Protein AF-A0A257PX79-F1 (afdb_monomer)

Mean predicted aligned error: 4.35 Å

Solvent-accessible surface area (backbone atoms only — not comparable to full-atom values): 4160 Å² total; per-residue (Å²): 128,83,83,87,74,80,91,85,87,80,92,72,59,69,68,61,49,52,54,50,48,51,56,25,54,76,70,79,41,53,60,69,59,54,51,53,49,54,53,50,54,52,51,25,67,72,63,75,46,87,81,62,94,86,62,50,75,69,58,63,74,72,113

Secondary structure (DSSP, 8-state):
-------------HHHHHHHHHHHHHTT--HHHHHHHHHHHHHHHHHSS---TT--HHHHHH-

Sequence (63 aa):
MEQRTSRLTVLIDPQKKAVFEHLCAREDQTPSQVVRRLIRDYIEAQLGHPWLPGETVEDALRR

Foldseek 3Di:
DPCLDDDDDDDDDPVVVVVLQVVQVVVVHGSVVVVVVVVQVVLCVVLVHHDDPPDDPVRSNPD

pLDDT: mean 91.96, std 10.77, range [43.38, 98.31]

Radius of gyration: 14.66 Å; Cα contacts (8 Å, |Δi|>4): 20; chains: 1; bounding box: 37×20×32 Å

Structure (mmCIF, N/CA/C/O backbone):
data_AF-A0A257PX79-F1
#
_entry.id   AF-A0A257PX79-F1
#
loop_
_atom_site.group_PDB
_atom_site.id
_atom_site.type_symbol
_atom_site.label_atom_id
_atom_site.label_alt_id
_atom_site.label_comp_id
_atom_site.label_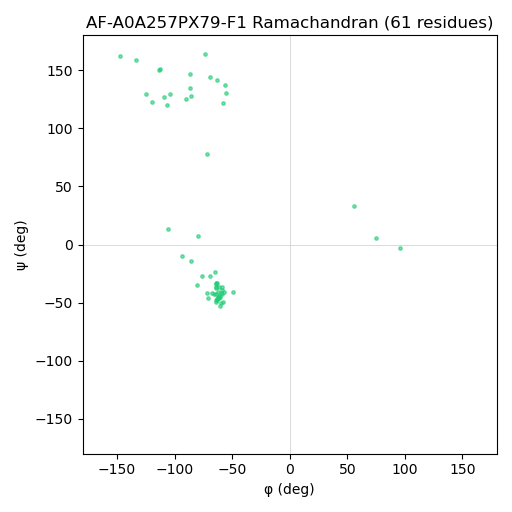asym_id
_atom_site.label_entity_id
_atom_site.label_seq_id
_atom_site.pdbx_PDB_ins_code
_atom_site.Cartn_x
_atom_site.Cartn_y
_atom_site.Cartn_z
_atom_site.occupancy
_atom_site.B_iso_or_equiv
_atom_site.auth_seq_id
_atom_site.auth_comp_id
_atom_site.auth_asym_id
_atom_site.auth_atom_id
_atom_site.pdbx_PDB_model_num
ATOM 1 N N . MET A 1 1 ? 22.791 9.135 6.595 1.00 43.38 1 MET A N 1
ATOM 2 C CA . MET A 1 1 ? 21.954 8.010 6.132 1.00 43.38 1 MET A CA 1
ATOM 3 C C . MET A 1 1 ? 21.178 8.512 4.937 1.00 43.38 1 MET A C 1
ATOM 5 O O . MET A 1 1 ? 20.455 9.489 5.071 1.00 43.38 1 MET A O 1
ATOM 9 N N . GLU A 1 2 ? 21.436 7.943 3.767 1.00 49.72 2 GLU A N 1
ATOM 10 C CA . GLU A 1 2 ? 20.738 8.287 2.527 1.00 49.72 2 GLU A CA 1
ATOM 11 C C . GLU A 1 2 ? 19.222 8.130 2.731 1.00 49.72 2 GLU A C 1
ATOM 13 O O . GLU A 1 2 ? 18.771 7.129 3.294 1.00 49.72 2 GLU A O 1
ATOM 18 N N . GLN A 1 3 ? 18.443 9.147 2.354 1.00 53.19 3 GLN A N 1
ATOM 19 C CA . GLN A 1 3 ? 16.986 9.179 2.511 1.00 53.19 3 GLN A CA 1
ATOM 20 C C . GLN A 1 3 ? 16.346 8.208 1.506 1.00 53.19 3 GLN A C 1
ATOM 22 O O . GLN A 1 3 ? 15.857 8.611 0.458 1.00 53.19 3 GLN A O 1
ATOM 27 N N . ARG A 1 4 ? 16.380 6.904 1.805 1.00 71.44 4 ARG A N 1
ATOM 28 C CA . ARG A 1 4 ? 15.818 5.829 0.958 1.00 71.44 4 ARG A CA 1
ATOM 29 C C . ARG A 1 4 ? 14.303 5.664 1.097 1.00 71.44 4 ARG A C 1
ATOM 31 O O . ARG A 1 4 ? 13.737 4.694 0.601 1.00 71.44 4 ARG A O 1
ATOM 38 N N . THR A 1 5 ? 13.642 6.563 1.820 1.00 79.12 5 THR A N 1
ATOM 39 C CA . THR A 1 5 ? 12.206 6.500 2.080 1.00 79.12 5 THR A CA 1
ATOM 40 C C . THR A 1 5 ? 11.516 7.741 1.532 1.00 79.12 5 THR A C 1
ATOM 42 O O 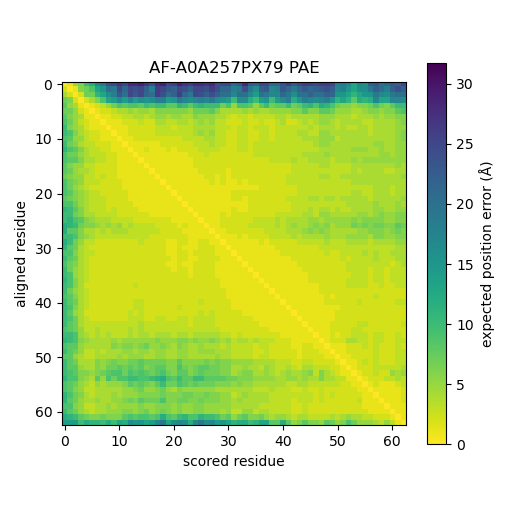. THR A 1 5 ? 11.817 8.872 1.904 1.00 79.12 5 THR A O 1
ATOM 45 N N . SER A 1 6 ? 10.547 7.518 0.649 1.00 87.69 6 SER A N 1
ATOM 46 C CA . SER A 1 6 ? 9.656 8.554 0.122 1.00 87.69 6 SER A CA 1
ATOM 47 C C . SER A 1 6 ? 8.230 8.316 0.622 1.00 87.69 6 SER A C 1
ATOM 49 O O . SER A 1 6 ? 7.838 7.182 0.907 1.00 87.69 6 SER A O 1
ATOM 51 N N . ARG A 1 7 ? 7.444 9.389 0.769 1.00 92.12 7 ARG A N 1
ATOM 52 C CA . ARG A 1 7 ? 6.048 9.309 1.225 1.00 92.12 7 ARG A CA 1
ATOM 53 C C . ARG A 1 7 ? 5.112 9.141 0.028 1.00 92.12 7 ARG A C 1
ATOM 55 O O . ARG A 1 7 ? 5.113 9.982 -0.862 1.00 92.12 7 ARG A O 1
ATOM 62 N N . LEU A 1 8 ? 4.281 8.101 0.061 1.00 92.44 8 LEU A N 1
ATOM 63 C CA . LEU A 1 8 ? 3.151 7.910 -0.849 1.00 92.44 8 LEU A CA 1
ATOM 64 C C . LEU A 1 8 ? 1.85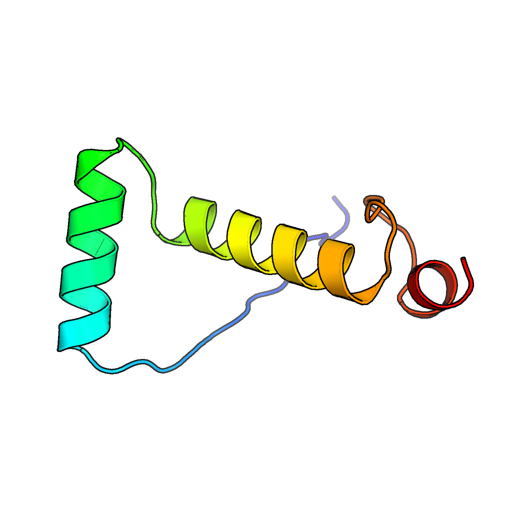1 8.168 -0.076 1.00 92.44 8 LEU A C 1
ATOM 66 O O . LEU A 1 8 ? 1.585 7.485 0.912 1.00 92.44 8 LEU A O 1
ATOM 70 N N . THR A 1 9 ? 1.057 9.147 -0.512 1.00 94.75 9 THR A N 1
ATOM 71 C CA . THR A 1 9 ? -0.264 9.449 0.063 1.00 94.75 9 THR A CA 1
ATOM 72 C C . THR A 1 9 ? -1.339 9.043 -0.935 1.00 94.75 9 THR A C 1
ATOM 74 O O . THR A 1 9 ? -1.306 9.481 -2.081 1.00 94.75 9 THR A O 1
ATOM 77 N N . VAL A 1 10 ? -2.302 8.234 -0.497 1.00 93.25 10 VAL A N 1
ATOM 78 C CA . VAL A 1 10 ? -3.423 7.775 -1.325 1.00 93.25 10 VAL A CA 1
ATOM 79 C C . VAL A 1 10 ? -4.724 8.124 -0.614 1.00 93.25 10 VAL A C 1
ATOM 81 O O . VAL A 1 10 ? -4.885 7.817 0.567 1.00 93.25 10 VAL A O 1
ATOM 84 N N . LEU A 1 11 ? -5.647 8.770 -1.327 1.00 96.56 11 LEU A N 1
ATOM 85 C CA . LEU A 1 11 ? -7.009 8.984 -0.848 1.00 96.56 11 LEU A CA 1
ATOM 86 C C . LEU A 1 11 ? -7.855 7.763 -1.207 1.00 96.56 11 LEU A C 1
ATOM 88 O O . LEU A 1 11 ? -7.889 7.345 -2.363 1.00 96.56 11 LEU A O 1
ATOM 92 N N . ILE A 1 12 ? -8.537 7.202 -0.214 1.00 96.19 12 ILE A N 1
ATOM 93 C CA . ILE A 1 12 ? -9.460 6.081 -0.382 1.00 96.19 12 ILE A CA 1
ATOM 94 C C . ILE A 1 12 ? -10.753 6.363 0.375 1.00 96.19 12 ILE A C 1
ATOM 96 O O . ILE A 1 12 ? -10.781 7.164 1.309 1.00 96.19 12 ILE A O 1
ATOM 100 N N . ASP A 1 13 ? -11.817 5.679 -0.028 1.00 98.31 13 ASP A N 1
ATOM 101 C CA . ASP A 1 13 ? -13.095 5.708 0.675 1.00 98.31 13 ASP A CA 1
ATOM 102 C C . ASP A 1 13 ? -12.935 5.299 2.162 1.00 98.31 13 ASP A C 1
ATOM 104 O O . ASP A 1 13 ? -12.212 4.336 2.460 1.00 98.31 13 ASP A O 1
ATOM 108 N N . PRO A 1 14 ? -13.589 6.005 3.107 1.00 98.06 14 PRO A N 1
ATOM 109 C CA . PRO A 1 14 ? -13.442 5.737 4.536 1.00 98.06 14 PRO A CA 1
ATOM 110 C C . PRO A 1 14 ? -13.933 4.346 4.956 1.00 98.06 14 PRO A C 1
ATOM 112 O O . PRO A 1 14 ? -13.341 3.750 5.856 1.00 98.06 14 PRO A O 1
ATOM 115 N N . GLN A 1 15 ? -14.969 3.796 4.311 1.00 98.25 1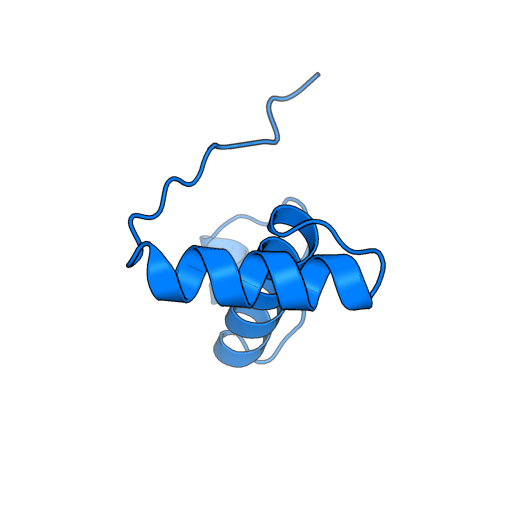5 GLN A N 1
ATOM 116 C CA . GLN A 1 15 ? -15.457 2.451 4.626 1.00 98.25 15 GLN A CA 1
ATOM 117 C C . GLN A 1 15 ? -14.467 1.394 4.139 1.00 98.25 15 GLN A C 1
ATOM 119 O O . GLN A 1 15 ? -14.135 0.471 4.883 1.00 98.25 15 GLN A O 1
ATOM 124 N N . LYS A 1 16 ? -13.908 1.563 2.934 1.00 97.69 16 LYS A N 1
ATOM 125 C CA . LYS A 1 16 ? -12.832 0.694 2.430 1.00 97.69 16 LYS A CA 1
ATOM 126 C C . LYS A 1 16 ? -11.613 0.716 3.348 1.00 97.69 16 LYS A C 1
ATOM 128 O O . LYS A 1 16 ? -11.068 -0.346 3.642 1.00 97.69 16 LYS A O 1
ATOM 133 N N . LYS A 1 17 ? -11.212 1.897 3.834 1.00 97.50 17 LYS A N 1
ATOM 134 C CA . LYS A 1 17 ? -10.120 2.034 4.807 1.00 97.50 17 LYS A CA 1
ATOM 135 C C . LYS A 1 17 ? -10.399 1.226 6.075 1.00 97.50 17 LYS A C 1
ATOM 137 O O . LYS A 1 17 ? -9.541 0.453 6.486 1.00 97.50 17 LYS A O 1
ATOM 142 N N . ALA A 1 18 ? -11.591 1.366 6.654 1.00 98.12 18 ALA A N 1
ATOM 143 C CA . ALA A 1 18 ? -11.961 0.662 7.880 1.00 98.12 18 ALA A CA 1
ATOM 144 C C . ALA A 1 18 ? -11.935 -0.867 7.707 1.00 98.12 18 ALA A C 1
ATOM 146 O O . ALA A 1 18 ? -11.382 -1.574 8.548 1.00 98.12 18 ALA A O 1
ATOM 147 N N . VAL A 1 19 ? -12.477 -1.379 6.595 1.00 98.31 19 VAL A N 1
ATOM 148 C CA . VAL A 1 19 ? -12.435 -2.817 6.276 1.00 98.31 19 VAL A CA 1
ATOM 149 C C . VAL A 1 19 ? -10.992 -3.290 6.103 1.00 98.31 19 VAL A C 1
ATOM 151 O O . VAL A 1 19 ? -10.611 -4.312 6.669 1.00 98.31 19 VAL A O 1
ATOM 154 N N . PHE A 1 20 ? -10.173 -2.538 5.366 1.00 97.62 20 PHE A N 1
ATOM 155 C CA . PHE A 1 20 ? -8.770 -2.879 5.150 1.00 97.62 20 PHE A CA 1
ATOM 156 C C . PHE A 1 20 ? -7.978 -2.927 6.461 1.00 97.62 20 PHE A C 1
ATOM 158 O O . PHE A 1 20 ? -7.265 -3.896 6.711 1.00 97.62 20 PHE A O 1
ATOM 165 N N . GLU A 1 21 ? -8.139 -1.924 7.326 1.00 97.62 21 GLU A N 1
ATOM 166 C CA . GLU A 1 21 ? -7.483 -1.872 8.635 1.00 97.62 21 GLU A CA 1
ATOM 167 C C . GLU A 1 21 ? -7.909 -3.035 9.535 1.00 97.62 21 GLU A C 1
ATOM 169 O O . GLU A 1 21 ? -7.061 -3.645 10.186 1.00 97.62 21 GLU A O 1
ATOM 174 N N . HIS A 1 22 ? -9.196 -3.390 9.524 1.00 98.06 22 HIS A N 1
ATOM 175 C CA . HIS A 1 22 ? -9.698 -4.543 10.265 1.00 98.06 22 HIS A CA 1
ATOM 176 C C . HIS A 1 22 ? -9.079 -5.859 9.774 1.00 98.06 22 HIS A C 1
ATOM 178 O O . HIS A 1 22 ? -8.648 -6.673 10.589 1.00 98.06 22 HIS A O 1
ATOM 184 N N . LEU A 1 23 ? -9.003 -6.067 8.455 1.00 97.94 23 LEU A N 1
ATOM 185 C CA . LEU A 1 23 ? -8.388 -7.263 7.875 1.00 97.94 23 LEU A CA 1
ATOM 186 C C . LEU A 1 23 ? -6.892 -7.349 8.201 1.00 97.94 23 LEU A C 1
ATOM 188 O O . LEU A 1 23 ? -6.431 -8.409 8.606 1.00 97.94 23 LEU A O 1
ATOM 192 N N . CYS A 1 24 ? -6.158 -6.236 8.113 1.00 97.62 24 CYS A N 1
ATOM 193 C CA . CYS A 1 24 ? -4.739 -6.199 8.476 1.00 97.62 24 CYS A CA 1
ATOM 194 C C . CYS A 1 24 ? -4.524 -6.574 9.953 1.00 97.62 24 CYS A C 1
ATOM 196 O O .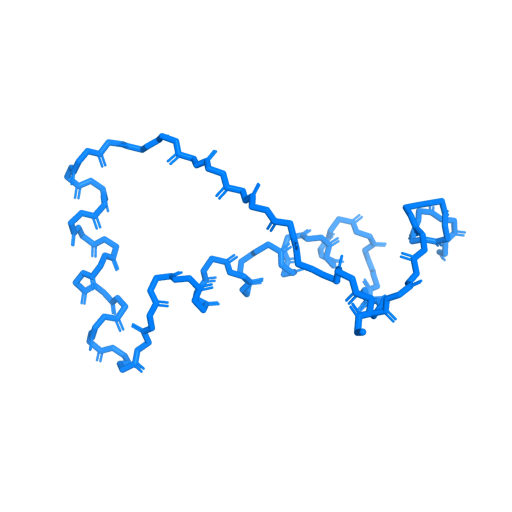 CYS A 1 24 ? -3.670 -7.400 10.265 1.00 97.62 24 CYS A O 1
ATOM 198 N N . ALA A 1 25 ? -5.336 -6.014 10.857 1.00 97.00 25 ALA A N 1
ATOM 199 C CA . ALA A 1 25 ? -5.241 -6.290 12.290 1.00 97.00 25 ALA A CA 1
ATOM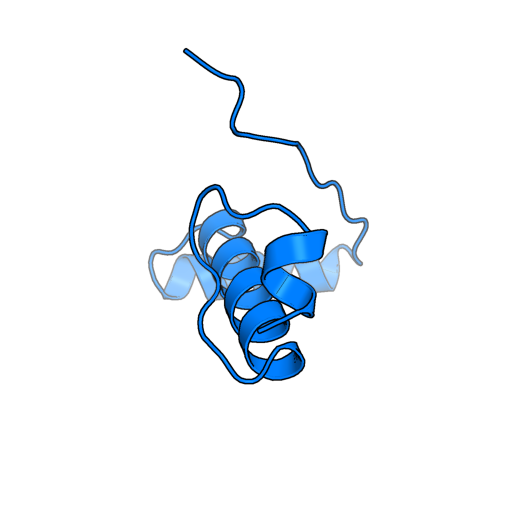 200 C C . ALA A 1 25 ? -5.537 -7.758 12.638 1.00 97.00 25 ALA A C 1
ATOM 202 O O . ALA A 1 25 ? -4.935 -8.296 13.561 1.00 97.00 25 ALA A O 1
ATOM 203 N N . ARG A 1 26 ? -6.433 -8.422 11.893 1.00 97.88 26 ARG A N 1
ATOM 204 C CA . ARG A 1 26 ? -6.731 -9.855 12.070 1.00 97.88 26 ARG A CA 1
ATOM 205 C C . ARG A 1 26 ? -5.550 -10.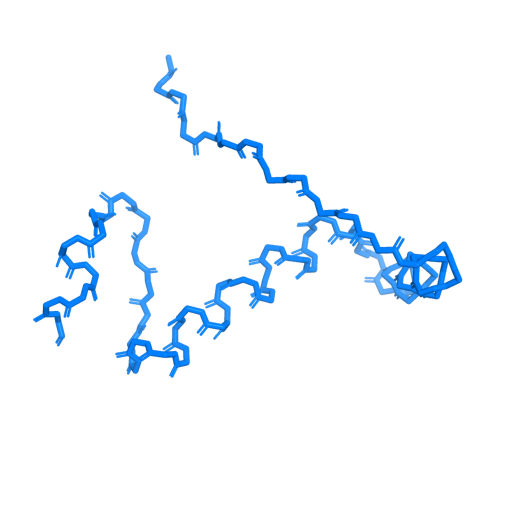772 11.749 1.00 97.88 26 ARG A C 1
ATOM 207 O O . ARG A 1 26 ? -5.543 -11.903 12.218 1.00 97.88 26 ARG A O 1
ATOM 214 N N . GLU A 1 27 ? -4.610 -10.306 10.934 1.00 96.44 27 GLU A N 1
ATOM 215 C CA . GLU A 1 27 ? -3.415 -11.050 10.519 1.00 96.44 27 GLU A CA 1
ATOM 216 C C . GLU A 1 27 ? -2.141 -10.547 11.222 1.00 96.44 27 GLU A C 1
ATOM 218 O O . GLU A 1 27 ? -1.036 -10.872 10.793 1.00 96.44 27 GLU A O 1
ATOM 223 N N . ASP A 1 28 ? -2.277 -9.733 12.278 1.00 96.50 28 ASP A N 1
ATOM 224 C CA . ASP A 1 28 ? -1.159 -9.092 12.989 1.00 96.50 28 ASP A CA 1
ATOM 225 C C . ASP A 1 28 ? -0.244 -8.258 12.063 1.00 96.50 28 ASP A C 1
ATOM 227 O O . ASP A 1 28 ? 0.967 -8.134 12.268 1.00 96.50 28 ASP A O 1
ATOM 231 N N . GLN A 1 29 ? -0.826 -7.647 11.026 1.00 97.31 29 GLN A N 1
ATOM 232 C CA . GLN A 1 29 ? -0.122 -6.792 10.072 1.00 97.31 29 GLN A CA 1
ATOM 233 C C . GLN A 1 29 ? -0.584 -5.337 10.163 1.00 97.31 29 GLN A C 1
ATOM 235 O O . GLN A 1 29 ? -1.738 -5.020 10.447 1.00 97.31 29 GLN A O 1
ATOM 240 N N . THR A 1 30 ? 0.324 -4.410 9.859 1.00 97.44 30 THR A N 1
ATOM 241 C CA . THR A 1 30 ? -0.029 -2.999 9.671 1.00 97.44 30 THR A CA 1
ATOM 242 C C . THR A 1 30 ? -0.455 -2.742 8.220 1.00 97.44 30 THR A C 1
ATOM 244 O O . THR A 1 30 ? 0.142 -3.309 7.298 1.00 97.44 30 THR A O 1
ATOM 247 N N . PRO A 1 31 ? -1.396 -1.810 7.971 1.00 96.62 31 PRO A N 1
ATOM 248 C CA . PRO A 1 31 ? -1.801 -1.415 6.617 1.00 96.62 31 PRO A CA 1
ATOM 249 C C . PRO A 1 31 ? -0.613 -1.095 5.702 1.00 96.62 31 PRO A C 1
ATOM 251 O O . PRO A 1 31 ? -0.558 -1.510 4.548 1.00 96.62 31 PRO A O 1
ATOM 254 N N . SER A 1 32 ? 0.398 -0.409 6.238 1.00 94.69 32 SER A N 1
ATOM 255 C CA . SER A 1 32 ? 1.597 -0.028 5.493 1.00 94.69 32 SER A CA 1
ATOM 256 C C . SER A 1 32 ? 2.498 -1.215 5.128 1.00 94.69 32 SER A C 1
ATOM 258 O O . SER A 1 32 ? 3.259 -1.115 4.167 1.00 94.69 32 SER A O 1
ATOM 260 N N . GLN A 1 33 ? 2.488 -2.317 5.884 1.00 95.75 33 GLN A N 1
ATOM 261 C CA . GLN A 1 33 ? 3.204 -3.541 5.495 1.00 95.75 33 GLN A CA 1
ATOM 262 C C . GLN A 1 33 ? 2.501 -4.213 4.317 1.00 95.75 33 GLN A C 1
ATOM 264 O O . GLN A 1 33 ? 3.153 -4.525 3.320 1.00 95.75 33 GLN A O 1
ATOM 269 N N . VAL A 1 34 ? 1.174 -4.337 4.392 1.00 97.06 34 VAL A N 1
ATOM 270 C CA . VAL A 1 34 ? 0.360 -4.932 3.327 1.00 97.06 34 VAL A CA 1
ATOM 271 C C . VAL A 1 34 ? 0.457 -4.114 2.042 1.00 97.06 34 VAL A C 1
ATOM 273 O O . VAL A 1 34 ? 0.765 -4.665 0.992 1.00 97.06 34 VAL A O 1
ATOM 276 N N . VAL A 1 35 ? 0.304 -2.787 2.110 1.00 96.19 35 VAL A N 1
ATOM 277 C CA . VAL A 1 35 ? 0.423 -1.905 0.933 1.00 96.19 35 VAL A CA 1
ATOM 278 C C . VAL A 1 35 ? 1.805 -2.007 0.288 1.00 96.19 35 VAL A C 1
ATOM 280 O O . VAL A 1 35 ? 1.902 -2.076 -0.932 1.00 96.19 35 VAL A O 1
ATOM 283 N N . ARG A 1 36 ? 2.889 -2.065 1.074 1.00 94.56 36 ARG A N 1
ATOM 284 C CA . ARG A 1 36 ? 4.243 -2.232 0.515 1.00 94.56 36 ARG A CA 1
ATOM 285 C C . ARG A 1 36 ? 4.418 -3.569 -0.196 1.00 94.56 36 ARG A C 1
ATOM 287 O O . ARG A 1 36 ? 5.089 -3.605 -1.223 1.00 94.56 36 ARG A O 1
ATOM 294 N N . ARG A 1 37 ? 3.826 -4.642 0.335 1.00 95.25 37 ARG A N 1
ATOM 295 C CA . ARG A 1 37 ? 3.803 -5.944 -0.334 1.00 95.25 37 ARG A CA 1
ATOM 296 C C . ARG A 1 37 ? 3.017 -5.867 -1.643 1.00 95.25 37 ARG A C 1
ATOM 298 O O . ARG A 1 37 ? 3.567 -6.219 -2.671 1.00 95.25 37 ARG A O 1
ATOM 305 N N . LEU A 1 38 ? 1.805 -5.308 -1.623 1.00 96.38 38 LEU A N 1
ATOM 306 C CA . LEU A 1 38 ? 0.985 -5.137 -2.829 1.00 96.38 38 LEU A CA 1
ATOM 307 C C . LEU A 1 38 ? 1.701 -4.325 -3.917 1.00 96.38 38 LEU A C 1
ATOM 309 O O . LEU A 1 38 ? 1.632 -4.682 -5.087 1.00 96.38 38 LEU A O 1
ATOM 313 N N . ILE A 1 39 ? 2.408 -3.253 -3.542 1.00 95.50 39 ILE A N 1
ATOM 314 C CA . ILE A 1 39 ? 3.202 -2.449 -4.483 1.00 95.50 39 ILE A CA 1
ATOM 315 C C . ILE A 1 39 ? 4.327 -3.288 -5.099 1.00 95.50 39 ILE A C 1
ATOM 317 O O . ILE A 1 39 ? 4.504 -3.247 -6.312 1.00 95.50 39 ILE A O 1
ATOM 321 N N . ARG A 1 40 ? 5.074 -4.048 -4.286 1.00 94.62 40 ARG A N 1
ATOM 322 C CA . ARG A 1 40 ? 6.141 -4.932 -4.779 1.00 94.62 40 ARG A CA 1
ATOM 323 C C . ARG A 1 40 ? 5.583 -5.984 -5.732 1.00 94.62 40 ARG A C 1
ATOM 325 O O . ARG A 1 40 ? 6.059 -6.073 -6.855 1.00 94.62 40 ARG A O 1
ATOM 332 N N . ASP A 1 41 ? 4.560 -6.712 -5.298 1.00 97.06 41 ASP A N 1
ATOM 333 C CA . ASP A 1 41 ? 3.941 -7.789 -6.071 1.00 97.06 41 ASP A CA 1
ATOM 334 C C . ASP A 1 41 ? 3.403 -7.248 -7.410 1.00 97.06 41 ASP A C 1
ATOM 336 O O . ASP A 1 41 ? 3.569 -7.880 -8.450 1.00 97.06 41 ASP A O 1
ATOM 340 N N . TYR A 1 42 ? 2.820 -6.041 -7.411 1.00 97.25 42 TYR A N 1
ATOM 341 C CA . TYR A 1 42 ? 2.383 -5.369 -8.635 1.00 97.25 42 TYR A CA 1
ATOM 342 C C . TYR A 1 42 ? 3.552 -5.031 -9.569 1.00 97.25 42 TYR A C 1
ATOM 344 O O . TYR A 1 42 ? 3.471 -5.313 -10.760 1.00 97.25 42 TYR A O 1
ATOM 352 N N . ILE A 1 43 ? 4.634 -4.442 -9.049 1.00 95.81 43 ILE A N 1
ATOM 353 C CA . ILE A 1 43 ? 5.819 -4.096 -9.849 1.00 95.81 43 ILE A CA 1
ATOM 354 C C . ILE A 1 43 ? 6.418 -5.357 -10.478 1.00 95.81 43 ILE A C 1
ATOM 356 O O . ILE A 1 43 ? 6.618 -5.396 -11.686 1.00 95.81 43 ILE A O 1
ATOM 360 N N . GLU A 1 44 ? 6.654 -6.400 -9.686 1.00 96.06 44 GLU A N 1
ATOM 361 C CA . GLU A 1 44 ? 7.271 -7.645 -10.159 1.00 96.06 44 GLU A CA 1
ATOM 362 C C . GLU A 1 44 ? 6.392 -8.367 -11.187 1.00 96.06 44 GLU A C 1
ATOM 364 O O . GLU A 1 44 ? 6.902 -8.887 -12.178 1.00 96.06 44 GLU A O 1
ATOM 369 N N . ALA A 1 45 ? 5.066 -8.333 -11.013 1.00 96.88 45 ALA A N 1
ATOM 370 C CA . ALA A 1 45 ? 4.132 -8.871 -11.997 1.00 96.88 45 ALA A CA 1
ATOM 371 C C . ALA A 1 45 ? 4.175 -8.119 -13.340 1.00 96.88 45 ALA A C 1
ATOM 373 O O . ALA A 1 45 ? 3.986 -8.742 -14.382 1.00 96.88 45 ALA A O 1
ATOM 374 N N . GLN A 1 46 ? 4.414 -6.802 -13.331 1.00 96.56 46 GLN A N 1
ATOM 375 C CA . GLN A 1 46 ? 4.524 -5.999 -14.557 1.00 96.56 46 GLN A CA 1
ATOM 376 C C . GLN A 1 46 ? 5.901 -6.110 -15.219 1.00 96.56 46 GLN A C 1
ATOM 378 O O . GLN A 1 46 ? 5.988 -6.088 -16.443 1.00 96.56 46 GLN A O 1
ATOM 383 N N . LEU A 1 47 ? 6.967 -6.233 -14.426 1.00 95.69 47 LEU A N 1
ATOM 384 C CA . LEU A 1 47 ? 8.330 -6.409 -14.931 1.00 95.69 47 LEU A CA 1
ATOM 385 C C . LEU A 1 47 ? 8.589 -7.839 -15.426 1.00 95.69 47 LEU A C 1
ATOM 387 O O . LEU A 1 47 ? 9.442 -8.058 -16.276 1.00 95.69 47 LEU A O 1
ATOM 391 N N . GLY A 1 48 ? 7.876 -8.834 -14.890 1.00 95.25 48 GLY A N 1
ATOM 392 C CA . GLY A 1 48 ? 8.134 -10.248 -15.176 1.00 95.25 48 GLY A CA 1
ATOM 393 C C . GLY A 1 48 ? 9.375 -10.805 -14.467 1.00 95.25 48 GLY A C 1
ATOM 394 O O . GLY A 1 48 ? 9.744 -11.959 -14.683 1.00 95.25 48 GLY A O 1
ATOM 395 N N . HIS A 1 49 ? 10.007 -10.014 -13.598 1.00 93.31 49 HIS A N 1
ATOM 396 C CA . HIS A 1 49 ? 11.156 -10.406 -12.791 1.00 93.31 49 HIS A CA 1
ATOM 397 C C . HIS A 1 49 ? 11.155 -9.691 -11.426 1.00 93.31 49 HIS A C 1
ATOM 399 O O . HIS A 1 49 ? 10.497 -8.660 -11.264 1.00 93.31 49 HIS A O 1
ATOM 405 N N . PRO A 1 50 ? 11.920 -10.191 -10.435 1.00 94.00 50 PRO A N 1
ATOM 406 C CA . PRO A 1 50 ? 12.035 -9.541 -9.131 1.00 94.00 50 PRO A CA 1
ATOM 407 C C . PRO A 1 50 ? 12.660 -8.141 -9.210 1.00 94.00 50 PRO A C 1
ATOM 409 O O . PRO A 1 50 ? 13.631 -7.935 -9.953 1.00 94.00 50 PRO A O 1
ATOM 412 N N . TRP A 1 51 ? 12.142 -7.214 -8.397 1.00 93.00 51 TR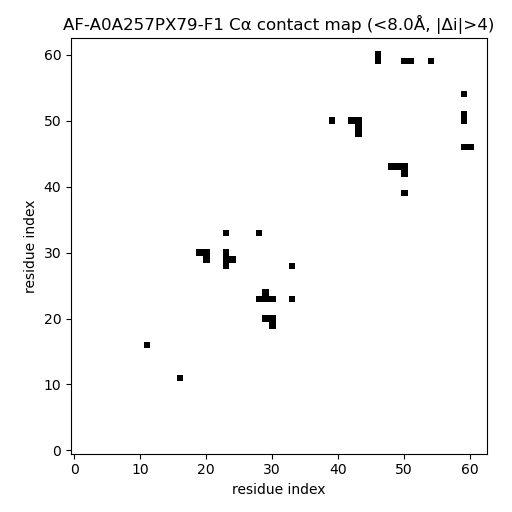P A N 1
ATOM 413 C CA . TRP A 1 51 ? 12.684 -5.861 -8.226 1.00 93.00 51 TRP A CA 1
ATOM 414 C C . TRP A 1 51 ? 13.778 -5.850 -7.148 1.00 93.00 51 TRP A C 1
ATOM 416 O O . TRP A 1 51 ? 13.618 -6.412 -6.059 1.00 93.00 51 TRP A O 1
ATOM 426 N N . LEU A 1 52 ? 14.898 -5.192 -7.434 1.00 90.75 52 LEU A N 1
ATOM 427 C CA . LEU A 1 52 ? 16.091 -5.129 -6.601 1.00 90.75 52 LEU A CA 1
ATOM 428 C C . LEU A 1 52 ? 16.210 -3.774 -5.883 1.00 90.75 52 LEU A C 1
ATOM 430 O O . LEU A 1 52 ? 16.186 -2.718 -6.515 1.00 90.75 52 LEU A O 1
ATOM 434 N N . PRO A 1 53 ? 16.424 -3.765 -4.555 1.00 87.81 53 PRO A N 1
ATOM 435 C CA . PRO A 1 53 ? 16.656 -2.529 -3.819 1.00 87.81 53 PRO A CA 1
ATOM 436 C C . PRO A 1 53 ? 17.861 -1.746 -4.352 1.00 87.81 53 PRO A C 1
ATOM 438 O O . PRO A 1 53 ? 18.989 -2.232 -4.315 1.00 87.81 53 PRO A O 1
ATOM 441 N N . GLY A 1 54 ? 17.623 -0.503 -4.771 1.00 85.88 54 GLY A N 1
ATOM 442 C CA . GLY A 1 54 ? 18.664 0.409 -5.252 1.00 85.88 54 GLY A CA 1
ATOM 443 C C . GLY A 1 54 ? 18.842 0.435 -6.770 1.00 85.88 54 GLY A C 1
ATOM 444 O O . GLY A 1 54 ? 19.637 1.243 -7.241 1.00 85.88 54 GLY A O 1
ATOM 445 N N . GLU A 1 55 ? 18.104 -0.383 -7.530 1.00 88.06 55 GLU A N 1
ATOM 446 C CA . GLU A 1 55 ? 18.067 -0.235 -8.987 1.00 88.06 55 GLU A CA 1
ATOM 447 C C . GLU A 1 55 ? 17.321 1.047 -9.385 1.00 88.06 55 GLU A C 1
ATOM 449 O O . GLU A 1 55 ? 16.358 1.463 -8.726 1.00 88.06 55 GLU A O 1
ATOM 454 N N . THR A 1 56 ? 17.784 1.704 -10.450 1.00 90.00 56 THR A N 1
ATOM 455 C CA . THR A 1 56 ? 17.068 2.855 -11.002 1.00 90.00 56 THR A CA 1
ATOM 456 C C . THR A 1 56 ? 15.819 2.389 -11.751 1.00 90.00 56 THR A C 1
ATOM 458 O O . THR A 1 56 ? 15.681 1.219 -12.107 1.00 90.00 56 THR A O 1
ATOM 461 N N . VAL A 1 57 ? 14.897 3.313 -12.033 1.00 90.75 57 VAL A N 1
ATOM 462 C CA . VAL A 1 57 ? 13.723 3.006 -12.869 1.00 90.75 57 VAL A CA 1
ATOM 463 C C . VAL A 1 57 ? 14.153 2.506 -14.254 1.00 90.75 57 VAL A C 1
ATOM 465 O O . VAL A 1 57 ? 13.528 1.605 -14.801 1.00 90.75 57 VAL A O 1
ATOM 468 N N . GLU A 1 58 ? 15.232 3.058 -14.812 1.00 92.69 58 GLU A N 1
ATOM 469 C CA . GLU A 1 58 ? 15.752 2.648 -16.119 1.00 92.69 58 GLU A CA 1
ATOM 470 C C . GLU A 1 58 ? 16.326 1.230 -16.092 1.00 92.69 58 GLU A C 1
ATOM 472 O O . GLU A 1 58 ? 16.073 0.464 -17.019 1.00 92.69 58 GLU A O 1
ATOM 477 N N . ASP A 1 59 ? 17.057 0.872 -15.034 1.00 92.12 59 ASP A N 1
ATOM 478 C CA . ASP A 1 59 ? 17.616 -0.475 -14.869 1.00 92.12 59 ASP A CA 1
ATOM 479 C C . ASP A 1 59 ? 16.509 -1.519 -14.706 1.00 92.12 59 ASP A C 1
ATOM 481 O O . ASP A 1 59 ? 16.557 -2.570 -15.344 1.00 92.12 59 ASP A O 1
ATOM 485 N N . ALA A 1 60 ? 15.480 -1.200 -13.912 1.00 91.44 60 ALA A N 1
ATOM 486 C CA . ALA A 1 60 ? 14.341 -2.085 -13.690 1.00 91.44 60 ALA A CA 1
ATOM 487 C C . ALA A 1 60 ? 13.571 -2.390 -14.982 1.00 91.44 60 ALA A C 1
ATOM 489 O O . ALA A 1 60 ? 13.085 -3.499 -15.145 1.00 91.44 60 ALA A O 1
ATOM 490 N N . LEU A 1 61 ? 13.449 -1.419 -15.895 1.00 92.56 61 LEU A N 1
ATOM 491 C CA . LEU A 1 61 ? 12.661 -1.554 -17.128 1.00 92.56 61 LEU A CA 1
ATOM 492 C C . LEU A 1 61 ? 13.421 -2.190 -18.302 1.00 92.56 61 LEU A C 1
ATOM 494 O O . LEU A 1 61 ? 12.802 -2.522 -19.311 1.0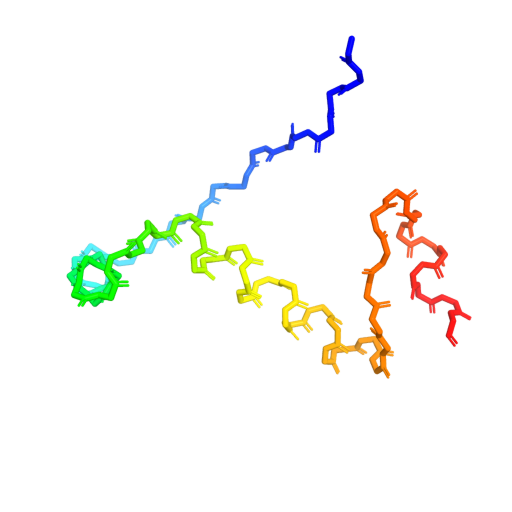0 92.56 61 LEU A O 1
ATOM 498 N N . ARG A 1 62 ? 14.753 -2.294 -18.229 1.00 90.19 62 ARG A N 1
ATOM 499 C CA . ARG A 1 62 ? 15.594 -2.817 -19.325 1.00 90.19 62 ARG A CA 1
ATOM 500 C C . ARG A 1 62 ? 15.900 -4.310 -19.222 1.00 90.19 62 ARG A C 1
ATOM 502 O O . ARG A 1 62 ? 16.511 -4.846 -20.146 1.00 90.19 62 ARG A O 1
ATOM 509 N N . ARG A 1 63 ? 15.580 -4.934 -18.094 1.00 85.94 63 ARG A N 1
ATOM 510 C CA . ARG A 1 63 ? 15.891 -6.337 -17.803 1.00 85.94 63 ARG A CA 1
ATOM 511 C C . ARG A 1 63 ? 14.856 -7.279 -18.404 1.00 85.94 63 ARG A C 1
ATOM 513 O O . ARG A 1 63 ? 15.282 -8.406 -18.740 1.00 85.94 63 ARG A O 1
#